Protein AF-A0AAW8KFQ3-F1 (afdb_monomer_lite)

Foldseek 3Di:
DPWDDAPNDTDDDADCPFDVSCVVQQAADDPWDFDWHDDVSHGIHT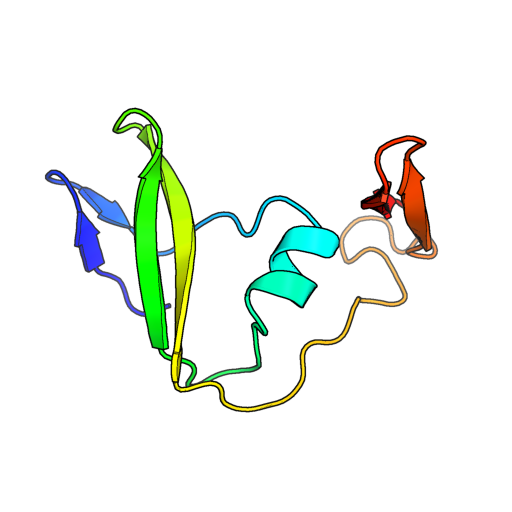DHTPGHDHHDDDDQADPPPRHGWDWDADPVRTTHIDD

pLDDT: mean 92.27, std 6.37, range [67.06, 98.06]

Radius of gyration: 14.18 Å; chains: 1; bounding box: 34×28×36 Å

Structure (mmCIF, N/CA/C/O backbone):
data_AF-A0AAW8KFQ3-F1
#
_entry.id   AF-A0AAW8KFQ3-F1
#
loop_
_atom_site.group_PDB
_atom_site.id
_atom_site.type_symbol
_atom_site.label_atom_id
_atom_site.label_alt_id
_atom_site.label_comp_id
_atom_site.label_asym_id
_atom_site.label_entity_id
_atom_site.label_seq_id
_atom_site.pdbx_PDB_ins_code
_atom_site.Cartn_x
_atom_site.Cartn_y
_atom_site.Cartn_z
_atom_site.occupancy
_atom_site.B_iso_or_equiv
_atom_site.auth_seq_id
_atom_site.auth_comp_id
_atom_site.auth_asym_id
_atom_site.auth_atom_id
_atom_site.pdbx_PDB_model_num
ATOM 1 N N . PHE A 1 1 ? -8.712 -5.412 3.386 1.00 89.38 1 PHE A N 1
ATOM 2 C CA . PHE A 1 1 ? -8.818 -6.323 4.554 1.00 89.38 1 PHE A CA 1
ATOM 3 C C . PHE A 1 1 ? -10.273 -6.321 5.020 1.00 89.38 1 PHE A C 1
ATOM 5 O O . PHE A 1 1 ? -11.056 -5.574 4.446 1.00 89.38 1 PHE A O 1
ATOM 12 N N . LYS A 1 2 ? -10.675 -7.177 5.973 1.00 92.62 2 LYS A N 1
ATOM 13 C CA . LYS A 1 2 ? -12.046 -7.124 6.526 1.00 92.62 2 LYS A CA 1
ATOM 14 C C . LYS A 1 2 ? -12.293 -5.751 7.161 1.00 92.62 2 LYS A C 1
ATOM 16 O O . LYS A 1 2 ? -11.355 -5.188 7.708 1.00 92.62 2 LYS A O 1
ATOM 21 N N . SER A 1 3 ? -13.515 -5.233 7.089 1.00 96.00 3 SER A N 1
ATOM 22 C CA . SER A 1 3 ? -13.867 -3.944 7.693 1.00 96.00 3 SER A CA 1
ATOM 23 C C . SER A 1 3 ? -13.512 -3.901 9.181 1.00 96.00 3 SER A C 1
ATOM 25 O O . SER A 1 3 ? -13.768 -4.868 9.899 1.00 96.00 3 SER A O 1
ATOM 27 N N . VAL A 1 4 ? -12.942 -2.785 9.632 1.00 95.31 4 VAL A N 1
ATOM 28 C CA . VAL A 1 4 ? -12.622 -2.527 11.045 1.00 95.31 4 VAL A CA 1
ATOM 29 C C . VAL A 1 4 ? -13.089 -1.132 11.442 1.00 95.31 4 VAL A C 1
ATOM 31 O O . VAL A 1 4 ? -13.060 -0.217 10.620 1.00 95.31 4 VAL A O 1
ATOM 34 N N . GLU A 1 5 ? -13.483 -0.962 12.699 1.00 96.50 5 GLU A N 1
ATOM 35 C CA . GLU A 1 5 ? -13.767 0.355 13.269 1.00 96.50 5 GLU A CA 1
ATOM 36 C C . GLU A 1 5 ? -12.473 1.013 13.741 1.00 96.50 5 GLU A C 1
ATOM 38 O O . GLU A 1 5 ? -11.712 0.430 14.516 1.00 96.50 5 GLU A O 1
ATOM 43 N N . LEU A 1 6 ? -12.215 2.232 13.268 1.00 95.00 6 LEU A N 1
ATOM 44 C CA . LEU A 1 6 ? -11.026 2.995 13.628 1.00 95.00 6 LEU A CA 1
ATOM 45 C C . LEU A 1 6 ? -11.371 4.478 13.760 1.00 95.00 6 LEU A C 1
ATOM 47 O O . LEU A 1 6 ? -11.730 5.137 12.781 1.00 95.00 6 LEU A O 1
ATOM 51 N N . GLU A 1 7 ? -11.242 5.001 14.980 1.00 93.19 7 GLU A N 1
ATOM 52 C CA . GLU A 1 7 ? -11.577 6.392 15.321 1.00 93.19 7 GLU A CA 1
ATOM 53 C C . GLU A 1 7 ? -13.004 6.781 14.886 1.00 93.19 7 GLU A C 1
ATOM 55 O O . GLU A 1 7 ? -13.210 7.796 14.225 1.00 93.19 7 GLU A O 1
ATOM 60 N N . GLY A 1 8 ? -13.987 5.930 15.204 1.00 93.88 8 GLY A N 1
ATOM 61 C CA . GLY A 1 8 ? -15.407 6.197 14.944 1.00 93.88 8 GLY A CA 1
ATOM 62 C C . GLY A 1 8 ? -15.842 6.088 13.479 1.00 93.88 8 GLY A C 1
ATOM 63 O O . GLY A 1 8 ? -16.927 6.551 13.140 1.00 93.88 8 GLY A O 1
ATOM 64 N N . THR A 1 9 ? -15.014 5.507 12.605 1.00 95.62 9 THR A N 1
ATOM 65 C CA . THR A 1 9 ? -15.391 5.225 11.213 1.00 95.62 9 THR A CA 1
ATOM 66 C C . THR A 1 9 ? -14.982 3.821 10.796 1.00 95.62 9 THR A C 1
ATOM 68 O O . THR A 1 9 ? -13.879 3.373 11.130 1.00 95.62 9 THR A O 1
ATOM 71 N N . THR A 1 10 ? -15.773 3.212 9.918 1.00 96.81 10 THR A N 1
ATOM 72 C CA . THR A 1 10 ? -15.430 1.949 9.271 1.00 96.81 10 THR A CA 1
ATOM 73 C C . THR A 1 10 ? -14.352 2.138 8.200 1.00 96.81 10 THR A C 1
ATOM 75 O O . THR A 1 10 ? -14.532 2.870 7.226 1.00 96.81 10 THR A O 1
ATOM 78 N N . VAL A 1 11 ? -13.240 1.418 8.329 1.00 96.56 11 VAL A N 1
ATOM 79 C CA . VAL A 1 11 ? -12.126 1.405 7.373 1.00 96.56 11 VAL A CA 1
ATOM 80 C C . VAL A 1 11 ? -12.033 0.035 6.705 1.00 96.56 11 VAL A C 1
ATOM 82 O O . VAL A 1 11 ? -12.019 -0.997 7.372 1.00 96.56 11 VAL A O 1
ATOM 85 N N . GLN A 1 12 ? -11.929 0.021 5.373 1.00 95.44 12 GLN A N 1
ATOM 86 C CA . GLN A 1 12 ? -11.791 -1.216 4.577 1.00 95.44 12 GLN A CA 1
ATOM 87 C C . GLN A 1 12 ? -10.545 -1.228 3.676 1.00 95.44 12 GLN A C 1
ATOM 89 O O . GLN A 1 12 ? -10.111 -2.279 3.191 1.00 95.44 12 GLN A O 1
ATOM 94 N N . ARG A 1 13 ? -9.960 -0.046 3.451 1.00 94.12 13 ARG A N 1
ATOM 95 C CA . ARG A 1 13 ? -8.788 0.189 2.603 1.00 94.12 13 ARG A CA 1
ATOM 96 C C . ARG A 1 13 ? -7.779 1.021 3.379 1.00 94.12 13 ARG A C 1
ATOM 98 O O . ARG A 1 13 ? -8.165 1.920 4.117 1.00 94.12 13 ARG A O 1
ATOM 105 N N . ALA A 1 14 ? -6.502 0.728 3.183 1.00 94.88 14 ALA A N 1
ATOM 106 C CA . ALA A 1 14 ? -5.401 1.509 3.721 1.00 94.88 14 ALA A CA 1
ATOM 107 C C . ALA A 1 14 ? -4.281 1.581 2.689 1.00 94.88 14 ALA A C 1
ATOM 109 O O . ALA A 1 14 ? -4.111 0.659 1.889 1.00 94.88 14 ALA A O 1
ATOM 110 N N . SER A 1 15 ? -3.555 2.693 2.696 1.00 94.19 15 SER A N 1
ATOM 111 C CA . SER A 1 15 ? -2.443 2.917 1.783 1.00 94.19 15 SER A CA 1
ATOM 112 C C . SER A 1 15 ? -1.224 2.089 2.185 1.00 94.19 15 SER A C 1
ATOM 114 O O . SER A 1 15 ? -0.928 1.938 3.374 1.00 94.19 15 SER A O 1
ATOM 116 N N . LEU A 1 16 ? -0.515 1.600 1.167 1.00 92.00 16 LEU A N 1
ATOM 117 C CA . LEU A 1 16 ? 0.819 1.002 1.265 1.00 92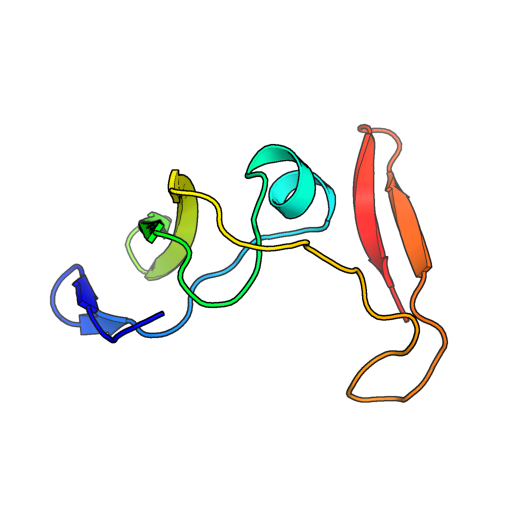.00 16 LEU A CA 1
ATOM 118 C C . LEU A 1 16 ? 1.917 1.982 0.841 1.00 92.00 16 LEU A C 1
ATOM 120 O O . LEU A 1 16 ? 3.080 1.619 0.804 1.00 92.00 16 LEU A O 1
ATOM 124 N N . CYS A 1 17 ? 1.547 3.230 0.545 1.00 93.31 17 CYS A N 1
ATOM 125 C CA . CYS A 1 17 ? 2.422 4.323 0.130 1.00 93.31 17 CYS A CA 1
ATOM 126 C C . CYS A 1 17 ? 3.133 4.115 -1.217 1.00 93.31 17 CYS A C 1
ATOM 128 O O . CYS A 1 17 ? 2.812 4.824 -2.166 1.00 93.31 17 CYS A O 1
ATOM 130 N N . ASN A 1 18 ? 4.107 3.210 -1.305 1.00 94.00 18 ASN A N 1
ATOM 131 C CA . ASN A 1 18 ? 4.962 3.022 -2.479 1.00 94.00 18 ASN A CA 1
ATOM 132 C C . ASN A 1 18 ? 5.586 1.612 -2.504 1.00 94.00 18 ASN A C 1
ATOM 134 O O . ASN A 1 18 ? 5.335 0.801 -1.614 1.00 94.00 18 ASN A O 1
ATOM 138 N N . VAL A 1 19 ? 6.386 1.315 -3.533 1.00 94.50 19 VAL A N 1
ATOM 139 C CA . VAL A 1 19 ? 6.981 -0.018 -3.732 1.00 94.50 19 VAL A CA 1
ATOM 140 C C . VAL A 1 19 ? 7.971 -0.352 -2.617 1.00 94.50 19 VAL A C 1
ATOM 142 O O . VAL A 1 19 ? 7.907 -1.453 -2.080 1.00 94.50 19 VAL A O 1
ATOM 145 N N . SER A 1 20 ? 8.819 0.597 -2.206 1.00 94.50 20 SER A N 1
ATOM 146 C CA . SER A 1 20 ? 9.755 0.378 -1.091 1.00 94.50 20 SER A CA 1
ATOM 147 C C . SER A 1 20 ? 9.042 0.004 0.205 1.00 94.50 20 SER A C 1
ATOM 149 O O . SER A 1 20 ? 9.508 -0.856 0.944 1.00 94.50 20 SER A O 1
ATOM 151 N N . GLU A 1 21 ? 7.903 0.631 0.495 1.00 93.44 21 GLU A N 1
ATOM 152 C CA . GLU A 1 21 ? 7.126 0.333 1.695 1.00 93.44 21 GLU A CA 1
ATOM 153 C C . GLU A 1 21 ? 6.434 -1.034 1.591 1.00 93.44 21 GLU A C 1
ATOM 155 O O . GLU A 1 21 ? 6.405 -1.768 2.577 1.00 93.44 21 GLU A O 1
ATOM 160 N N . CYS A 1 22 ? 5.949 -1.426 0.406 1.00 91.56 22 CYS A N 1
ATOM 161 C CA . CYS A 1 22 ? 5.455 -2.786 0.165 1.00 91.56 22 CYS A CA 1
ATOM 162 C C . CYS A 1 22 ? 6.543 -3.843 0.413 1.00 91.56 22 CYS A C 1
ATOM 164 O O . CYS A 1 22 ? 6.278 -4.833 1.098 1.00 91.56 22 CYS A O 1
ATOM 166 N N . GLU A 1 23 ? 7.755 -3.613 -0.106 1.00 90.81 23 GLU A N 1
ATOM 167 C CA . GLU A 1 23 ? 8.929 -4.472 0.102 1.00 90.81 23 GLU A CA 1
ATOM 168 C C . GLU A 1 23 ? 9.306 -4.537 1.593 1.00 90.81 23 GLU A C 1
ATOM 170 O O . GLU A 1 23 ? 9.443 -5.628 2.144 1.00 90.81 23 GLU A O 1
ATOM 175 N N . ARG A 1 24 ? 9.397 -3.385 2.276 1.00 91.75 24 ARG A N 1
ATOM 176 C CA . ARG A 1 24 ? 9.740 -3.288 3.709 1.00 91.75 24 ARG A CA 1
ATOM 177 C C . ARG A 1 24 ? 8.737 -4.011 4.599 1.00 91.75 24 ARG A C 1
ATOM 179 O O . ARG A 1 24 ? 9.119 -4.659 5.569 1.00 91.75 24 ARG A O 1
ATOM 186 N N . LEU A 1 25 ? 7.450 -3.844 4.311 1.00 90.50 25 LEU A N 1
ATOM 187 C CA . LEU A 1 25 ? 6.375 -4.475 5.069 1.00 90.50 25 LEU A CA 1
ATOM 188 C C . LEU A 1 25 ? 6.285 -5.980 4.792 1.00 90.50 25 LEU A C 1
ATOM 190 O O . LEU A 1 25 ? 5.623 -6.677 5.555 1.00 90.50 25 LEU A O 1
ATOM 194 N N . GLY A 1 26 ? 6.911 -6.479 3.720 1.00 82.94 26 GLY A N 1
ATOM 195 C CA . GLY A 1 26 ? 6.797 -7.878 3.318 1.00 82.94 26 GLY A CA 1
ATOM 196 C C . GLY A 1 26 ? 5.342 -8.263 3.071 1.00 82.94 26 GLY A C 1
ATOM 197 O O . GLY A 1 26 ? 4.901 -9.335 3.485 1.00 82.94 26 GLY A O 1
ATOM 198 N N . ILE A 1 27 ? 4.561 -7.348 2.486 1.00 67.50 27 ILE A N 1
ATOM 199 C CA . ILE A 1 27 ? 3.136 -7.583 2.238 1.00 67.50 27 ILE A CA 1
ATOM 200 C C . ILE A 1 27 ? 3.027 -8.754 1.298 1.00 67.50 27 ILE A C 1
ATOM 202 O O . ILE A 1 27 ? 3.784 -8.872 0.349 1.00 67.50 27 ILE A O 1
ATOM 206 N N . VAL A 1 28 ? 2.069 -9.619 1.560 1.00 67.06 28 VAL A N 1
ATOM 207 C CA . VAL A 1 28 ? 1.898 -10.840 0.798 1.00 67.06 28 VAL A CA 1
ATOM 208 C C . VAL A 1 28 ? 0.412 -11.148 0.759 1.00 67.06 28 VAL A C 1
ATOM 210 O O . VAL A 1 28 ? -0.269 -10.925 1.747 1.00 67.06 28 VAL A O 1
ATOM 213 N N . GLY A 1 29 ? -0.085 -11.557 -0.404 1.00 74.88 29 GLY A N 1
ATOM 214 C CA . GLY A 1 29 ? -1.348 -12.259 -0.657 1.00 74.88 29 GLY A CA 1
ATOM 215 C C . GLY A 1 29 ? -2.615 -12.042 0.199 1.00 74.88 29 GLY A C 1
ATOM 216 O O . GLY A 1 29 ? -2.788 -11.183 1.063 1.00 74.88 29 GLY A O 1
ATOM 217 N N . LYS A 1 30 ? -3.611 -12.873 -0.109 1.00 82.56 30 LYS A N 1
ATOM 218 C CA . LYS A 1 30 ? -4.875 -12.944 0.628 1.00 82.56 30 LYS A CA 1
ATOM 219 C C . LYS A 1 30 ? -4.682 -13.829 1.861 1.00 82.56 30 LYS A C 1
ATOM 221 O O . LYS A 1 30 ? -4.237 -14.960 1.732 1.00 82.56 30 LYS A O 1
ATOM 226 N N . GLY A 1 31 ? -5.083 -13.339 3.034 1.00 84.12 31 GLY A N 1
ATOM 227 C CA . GLY A 1 31 ? -4.967 -14.066 4.311 1.00 84.12 31 GLY A CA 1
ATOM 228 C C . GLY A 1 31 ? -4.013 -13.414 5.312 1.00 84.12 31 GLY A C 1
ATOM 229 O O . GLY A 1 31 ? -4.099 -13.694 6.501 1.00 84.12 31 GLY A O 1
ATOM 230 N N . THR A 1 32 ? -3.182 -12.486 4.850 1.00 88.56 32 THR A N 1
ATOM 231 C CA . THR A 1 32 ? -2.226 -11.730 5.663 1.00 88.56 32 THR A CA 1
ATOM 232 C C . THR A 1 32 ? -2.893 -10.853 6.710 1.00 88.56 32 THR A C 1
ATOM 234 O O . THR A 1 32 ? -3.913 -10.201 6.447 1.00 88.56 32 THR A O 1
ATOM 237 N N . ARG A 1 33 ? -2.288 -10.805 7.901 1.00 91.56 33 ARG A N 1
ATOM 238 C CA . ARG A 1 33 ? -2.718 -9.935 9.000 1.00 91.56 33 ARG A CA 1
ATOM 239 C C . ARG A 1 33 ? -1.905 -8.651 9.025 1.00 91.56 33 ARG A C 1
ATOM 241 O O . ARG A 1 33 ? -0.677 -8.673 9.000 1.00 91.56 33 ARG A O 1
ATOM 248 N N . LEU A 1 34 ? -2.617 -7.532 9.092 1.00 92.62 34 LEU A N 1
ATOM 249 C CA . LEU A 1 34 ? -2.072 -6.186 8.957 1.00 92.62 34 LEU A CA 1
ATOM 250 C C . LEU A 1 34 ? -2.374 -5.371 10.214 1.00 92.62 34 LEU A C 1
ATOM 252 O O . LEU A 1 34 ? -3.454 -5.503 10.791 1.00 92.62 34 LEU A O 1
ATOM 256 N N . GLN A 1 35 ? -1.466 -4.471 10.577 1.00 94.25 35 GLN A N 1
ATOM 257 C CA . GLN A 1 35 ? -1.739 -3.390 11.522 1.00 94.25 35 GLN A CA 1
ATOM 258 C C . GLN A 1 35 ? -1.940 -2.087 10.751 1.00 94.25 35 GLN A C 1
ATOM 260 O O . GLN A 1 35 ? -1.121 -1.716 9.906 1.00 94.25 35 GLN A O 1
ATOM 265 N N . VAL A 1 36 ? -3.044 -1.401 11.040 1.00 95.19 36 VAL A N 1
ATOM 266 C CA . VAL A 1 36 ? -3.496 -0.206 10.321 1.00 95.19 36 VAL A CA 1
ATOM 267 C C . VAL A 1 36 ? -3.716 0.927 11.312 1.00 95.19 36 VAL A C 1
ATOM 269 O O . VAL A 1 36 ? -4.296 0.716 12.374 1.00 95.19 36 VAL A O 1
ATOM 272 N N . ILE A 1 37 ? -3.291 2.131 10.939 1.00 95.69 37 ILE A N 1
ATOM 273 C CA . ILE A 1 37 ? -3.558 3.372 11.677 1.00 95.69 37 ILE A CA 1
ATOM 274 C C . ILE A 1 37 ? -4.203 4.403 10.756 1.00 95.69 37 ILE A C 1
ATOM 276 O O . ILE A 1 37 ? -4.133 4.261 9.537 1.00 95.69 37 ILE A O 1
ATOM 280 N N . LYS A 1 38 ? -4.740 5.487 11.319 1.00 96.19 38 LYS A N 1
ATOM 281 C CA . LYS A 1 38 ? -5.035 6.718 10.578 1.00 96.19 38 LYS A CA 1
ATOM 282 C C . LYS A 1 38 ? -3.918 7.736 10.796 1.00 96.19 38 LYS A C 1
ATOM 284 O O . LYS A 1 38 ? -3.793 8.318 11.871 1.00 96.19 38 LYS A O 1
ATOM 289 N N . ALA A 1 39 ? -3.110 7.972 9.767 1.00 92.88 39 ALA A N 1
ATOM 290 C CA . ALA A 1 39 ? -2.114 9.034 9.785 1.00 92.88 39 ALA A CA 1
ATOM 291 C C . ALA A 1 39 ? -2.821 10.389 9.951 1.00 92.88 39 ALA A C 1
ATOM 293 O O . ALA A 1 39 ? -3.764 10.699 9.214 1.00 92.88 39 ALA A O 1
ATOM 294 N N . ASN A 1 40 ? -2.394 11.161 10.955 1.00 92.19 40 ASN A N 1
ATOM 295 C CA . ASN A 1 40 ? -3.025 12.417 11.376 1.00 92.19 40 ASN A CA 1
ATOM 296 C C . ASN A 1 40 ? -4.546 12.306 11.601 1.00 92.19 40 ASN A C 1
ATOM 298 O O . ASN A 1 40 ? -5.264 13.276 11.381 1.00 92.19 40 ASN A O 1
ATOM 302 N N . LYS A 1 41 ? -5.040 11.130 12.019 1.00 89.94 41 LYS A N 1
ATOM 303 C CA . LYS A 1 41 ? -6.469 10.822 12.231 1.00 89.94 41 LYS A CA 1
ATOM 304 C C . LYS A 1 41 ? -7.353 10.835 10.977 1.00 89.94 41 LYS A C 1
ATOM 306 O O . LYS A 1 41 ? -8.576 10.779 11.075 1.00 89.94 41 LYS A O 1
ATOM 311 N N . ILE A 1 42 ? -6.752 10.883 9.784 1.00 92.19 42 ILE A N 1
ATOM 312 C CA . ILE A 1 42 ? -7.493 10.979 8.517 1.00 92.19 42 ILE A CA 1
ATOM 313 C C . ILE A 1 42 ? -7.179 9.813 7.582 1.00 92.19 42 ILE A C 1
ATOM 315 O O . ILE A 1 42 ? -8.092 9.089 7.195 1.00 92.19 42 ILE A O 1
ATOM 319 N N . ILE A 1 43 ? -5.911 9.608 7.211 1.00 94.81 43 ILE A N 1
ATOM 320 C CA . ILE A 1 43 ? -5.549 8.717 6.097 1.00 94.81 43 ILE A CA 1
ATOM 321 C C . ILE A 1 43 ? -5.195 7.326 6.627 1.00 94.81 43 ILE A C 1
ATOM 323 O O . ILE A 1 43 ? -4.166 7.188 7.295 1.00 94.81 43 ILE A O 1
ATOM 327 N N . PRO A 1 44 ? -5.970 6.269 6.319 1.00 96.81 44 PRO A N 1
ATOM 328 C CA . PRO A 1 44 ? -5.617 4.929 6.752 1.00 96.81 44 PRO A CA 1
ATOM 329 C C . PRO A 1 44 ? -4.332 4.441 6.068 1.00 96.81 44 PRO A C 1
ATOM 331 O O . PRO A 1 44 ? -4.232 4.453 4.838 1.00 96.81 44 PRO A O 1
ATOM 334 N N . LYS A 1 45 ? -3.360 3.974 6.854 1.00 95.44 45 LYS A N 1
ATOM 335 C CA . LYS A 1 45 ? -2.064 3.452 6.399 1.00 95.44 45 LYS A CA 1
ATOM 336 C C . LYS A 1 45 ? -1.748 2.127 7.095 1.00 95.44 45 LYS A C 1
ATOM 338 O O . LYS A 1 45 ? -1.963 1.995 8.299 1.00 95.44 45 LYS A O 1
ATOM 343 N N . VAL A 1 46 ? -1.206 1.167 6.345 1.00 94.12 46 VAL A N 1
ATOM 344 C CA . VAL A 1 46 ? -0.627 -0.059 6.916 1.00 94.12 46 VAL A CA 1
ATOM 345 C C . VAL A 1 46 ? 0.756 0.258 7.479 1.00 94.12 46 VAL A C 1
ATOM 347 O O . VAL A 1 46 ? 1.586 0.843 6.786 1.00 94.12 46 VAL A O 1
ATOM 350 N N . ILE A 1 47 ? 1.005 -0.114 8.732 1.00 94.62 47 ILE A N 1
ATOM 351 C CA . ILE A 1 47 ? 2.285 0.149 9.412 1.00 94.62 47 ILE A CA 1
ATOM 352 C C . ILE A 1 47 ? 3.106 -1.111 9.660 1.00 94.62 47 ILE A C 1
ATOM 354 O O . ILE A 1 47 ? 4.320 -1.012 9.835 1.00 94.62 47 ILE A O 1
ATOM 358 N N . ASN A 1 48 ? 2.455 -2.275 9.670 1.00 92.94 48 ASN A N 1
ATOM 359 C CA . ASN A 1 48 ? 3.105 -3.545 9.947 1.00 92.94 48 ASN A CA 1
ATOM 360 C C . ASN A 1 48 ? 2.302 -4.731 9.391 1.00 92.94 48 ASN A C 1
ATOM 362 O O . ASN A 1 48 ? 1.077 -4.650 9.241 1.00 92.94 48 ASN A O 1
ATOM 366 N N . VAL A 1 49 ? 3.000 -5.840 9.158 1.00 92.56 49 VAL A N 1
ATOM 367 C CA . VAL A 1 49 ? 2.446 -7.151 8.811 1.00 92.56 49 VAL A CA 1
ATOM 368 C C . VAL A 1 49 ? 2.832 -8.119 9.922 1.00 92.56 49 VAL A C 1
ATOM 370 O O . VAL A 1 49 ? 4.012 -8.312 10.190 1.00 92.56 49 VAL A O 1
ATOM 373 N N . THR A 1 50 ? 1.848 -8.709 10.598 1.00 91.06 50 THR A N 1
ATOM 374 C CA . THR A 1 50 ? 2.113 -9.619 11.729 1.00 91.06 50 THR A CA 1
ATOM 375 C C . THR A 1 50 ? 2.117 -11.084 11.315 1.00 91.06 50 THR A C 1
ATOM 377 O O . THR A 1 50 ? 2.764 -11.897 11.959 1.00 91.06 50 THR A O 1
ATOM 380 N N . GLU A 1 51 ? 1.389 -11.427 10.252 1.00 88.50 51 GLU A N 1
ATOM 381 C CA . GLU A 1 51 ? 1.374 -12.764 9.657 1.00 88.50 51 GLU A CA 1
ATOM 382 C C . GLU A 1 51 ? 1.350 -12.601 8.142 1.00 88.50 51 GLU A C 1
ATOM 384 O O . GLU A 1 51 ? 0.404 -12.017 7.605 1.00 88.50 51 GLU A O 1
ATOM 389 N N . SER A 1 52 ? 2.386 -13.100 7.472 1.00 83.88 52 SER A N 1
ATOM 390 C CA . SER A 1 52 ? 2.593 -12.995 6.033 1.00 83.88 52 SER A CA 1
ATOM 391 C C . SER A 1 52 ? 2.181 -14.306 5.335 1.00 83.88 52 SER A C 1
ATOM 393 O O . SER A 1 52 ? 2.698 -15.379 5.631 1.00 83.88 52 SER A O 1
ATOM 395 N N . LEU A 1 53 ? 1.228 -14.232 4.397 1.00 83.31 53 LEU A N 1
ATOM 396 C CA . LEU A 1 53 ? 0.822 -15.322 3.502 1.00 83.31 53 LEU A CA 1
ATOM 397 C C . LEU A 1 53 ? 0.866 -14.920 2.017 1.00 83.31 53 LEU A C 1
ATOM 399 O O . LEU A 1 53 ? 0.137 -14.025 1.591 1.00 83.31 53 LEU A O 1
ATOM 403 N N . GLY A 1 54 ? 1.645 -15.647 1.208 1.00 77.31 54 GLY A N 1
ATOM 404 C CA . GLY A 1 54 ? 1.702 -15.507 -0.257 1.00 77.31 54 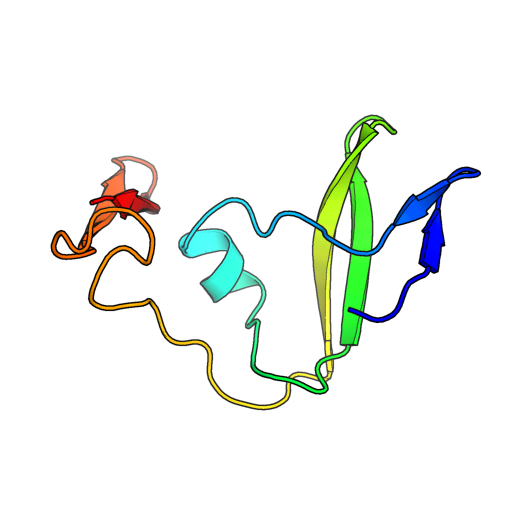GLY A CA 1
ATOM 405 C C . GLY A 1 54 ? 2.935 -14.758 -0.775 1.00 77.31 54 GLY A C 1
ATOM 406 O O . GLY A 1 54 ? 3.948 -14.683 -0.089 1.00 77.31 54 GLY A O 1
ATOM 407 N N . VAL A 1 55 ? 2.835 -14.210 -1.990 1.00 76.19 55 VAL A N 1
ATOM 408 C CA . VAL A 1 55 ? 3.889 -13.420 -2.652 1.00 76.19 55 VAL A CA 1
ATOM 409 C C . VAL A 1 55 ? 3.291 -12.087 -3.103 1.00 76.19 55 VAL A C 1
ATOM 411 O O . VAL A 1 55 ? 2.136 -12.042 -3.534 1.00 76.19 55 VAL A O 1
ATOM 414 N N . PHE A 1 56 ? 4.037 -10.993 -2.946 1.00 81.62 56 PHE A N 1
ATOM 415 C CA . PHE A 1 56 ? 3.688 -9.705 -3.543 1.00 81.62 56 PHE A CA 1
ATOM 416 C C . PHE A 1 56 ? 4.315 -9.590 -4.921 1.00 81.62 56 PHE A C 1
ATOM 418 O O . PHE A 1 56 ? 5.521 -9.758 -5.082 1.00 81.62 56 PHE A O 1
ATOM 425 N N . GLU A 1 57 ? 3.473 -9.284 -5.900 1.00 85.88 57 GLU A N 1
ATOM 426 C CA . GLU A 1 57 ? 3.878 -9.094 -7.282 1.00 85.88 57 GLU A CA 1
ATOM 427 C C . GLU A 1 57 ? 3.500 -7.685 -7.720 1.00 85.88 57 GLU A C 1
ATOM 429 O O . GLU A 1 57 ? 2.370 -7.225 -7.529 1.00 85.88 57 GLU A O 1
ATOM 434 N N . ILE A 1 58 ? 4.471 -6.995 -8.309 1.00 89.94 58 ILE A N 1
ATOM 435 C CA . ILE A 1 58 ? 4.249 -5.705 -8.948 1.00 89.94 58 ILE A CA 1
ATOM 436 C C . ILE A 1 58 ? 3.575 -5.986 -10.297 1.00 89.94 58 ILE A C 1
ATOM 438 O O . ILE A 1 58 ? 4.060 -6.844 -11.042 1.00 89.94 58 ILE A O 1
ATOM 442 N N . PRO A 1 59 ? 2.459 -5.312 -10.626 1.00 92.75 59 PRO A N 1
ATOM 443 C CA . PRO A 1 59 ? 1.806 -5.521 -11.910 1.00 92.75 59 PRO A CA 1
ATOM 444 C C . PRO A 1 59 ? 2.752 -5.120 -13.048 1.00 92.75 59 PRO A C 1
ATOM 446 O O . PRO A 1 59 ? 3.490 -4.149 -12.917 1.00 92.75 59 PRO A O 1
ATOM 449 N N . LYS A 1 60 ? 2.716 -5.862 -14.160 1.00 95.81 60 LYS A N 1
ATOM 450 C CA . LYS A 1 60 ? 3.500 -5.552 -15.372 1.00 95.81 60 LYS A CA 1
ATOM 451 C C . LYS A 1 60 ? 2.858 -4.469 -16.237 1.00 95.81 60 LYS A C 1
ATOM 453 O O . LYS A 1 60 ? 3.540 -3.806 -17.005 1.00 95.81 60 LYS A O 1
ATOM 458 N N . GLU A 1 61 ? 1.551 -4.290 -16.096 1.00 97.62 61 GLU A N 1
ATOM 459 C CA . GLU A 1 61 ? 0.761 -3.309 -16.832 1.00 97.62 61 GLU A CA 1
ATOM 460 C C . GLU A 1 61 ? -0.121 -2.530 -15.859 1.00 97.62 61 GLU A C 1
ATOM 462 O O . GLU A 1 61 ? -0.607 -3.065 -14.855 1.00 97.62 61 GLU A O 1
ATOM 467 N N . CYS A 1 62 ? -0.348 -1.256 -16.156 1.00 96.69 62 CYS A N 1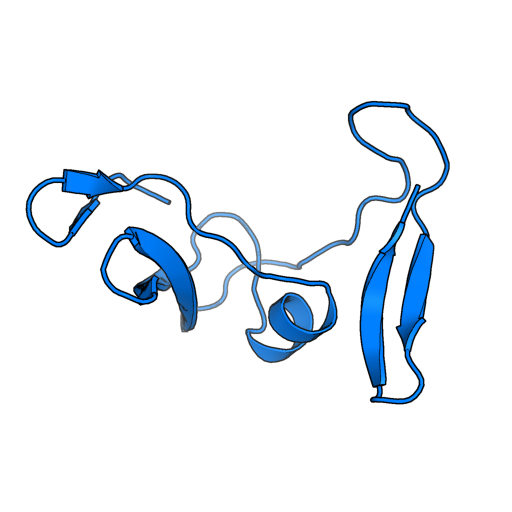
ATOM 468 C CA . CYS A 1 62 ? -1.240 -0.421 -15.374 1.00 96.69 62 CYS A CA 1
ATOM 469 C C . CYS A 1 62 ? -2.684 -0.936 -15.481 1.00 96.69 62 CYS A C 1
ATOM 471 O O . CYS A 1 62 ? -3.222 -1.004 -16.587 1.00 96.69 62 CYS A O 1
ATOM 473 N N . PRO A 1 63 ? -3.381 -1.205 -14.361 1.00 95.62 63 PRO A N 1
ATOM 474 C CA . PRO A 1 63 ? -4.755 -1.713 -14.387 1.00 95.62 63 PRO A CA 1
ATOM 475 C C . PRO A 1 63 ? -5.793 -0.680 -14.867 1.00 95.62 63 PRO A C 1
ATOM 477 O O . PRO A 1 63 ? -6.982 -0.987 -14.885 1.00 95.62 63 PRO A O 1
ATOM 480 N N . VAL A 1 64 ? -5.368 0.547 -15.195 1.00 97.44 64 VAL A N 1
ATOM 481 C CA . VAL A 1 64 ? -6.239 1.645 -15.644 1.00 97.44 64 VAL A CA 1
ATOM 482 C C . VAL A 1 64 ? -5.987 1.999 -17.108 1.00 97.44 64 VAL A C 1
ATOM 484 O O . VAL A 1 64 ? -6.933 2.054 -17.884 1.00 97.44 64 VAL A O 1
ATOM 487 N N . CYS A 1 65 ? -4.731 2.265 -17.487 1.00 97.81 65 CYS A N 1
ATOM 488 C CA . CYS A 1 65 ? -4.380 2.699 -18.846 1.00 97.81 65 CYS A CA 1
ATOM 489 C C . CYS A 1 65 ? -3.697 1.620 -19.695 1.00 97.81 65 CYS A C 1
ATOM 491 O O . CYS A 1 65 ? -3.452 1.865 -20.871 1.00 97.81 65 CYS A O 1
ATOM 493 N N . HIS A 1 66 ? -3.378 0.457 -19.118 1.00 97.00 66 HIS A N 1
ATOM 494 C CA . HIS A 1 66 ? -2.707 -0.666 -19.785 1.00 97.00 66 HIS A CA 1
ATOM 495 C C . HIS A 1 66 ? -1.289 -0.384 -20.314 1.00 97.00 66 HIS A C 1
ATOM 497 O O . HIS A 1 66 ? -0.707 -1.235 -20.978 1.00 97.00 66 HIS A O 1
ATOM 503 N N . ALA A 1 67 ? -0.701 0.774 -19.998 1.00 98.06 67 ALA A N 1
ATOM 504 C CA . ALA A 1 67 ? 0.713 1.030 -20.258 1.00 98.06 67 ALA A CA 1
ATOM 505 C C . ALA A 1 67 ? 1.611 0.130 -19.393 1.00 98.06 67 ALA A C 1
ATOM 507 O O . ALA A 1 67 ? 1.198 -0.331 -18.323 1.00 98.06 67 ALA A O 1
ATOM 508 N N . GLU A 1 68 ? 2.844 -0.095 -19.847 1.00 98.06 68 GLU A N 1
ATOM 509 C CA . GLU A 1 68 ? 3.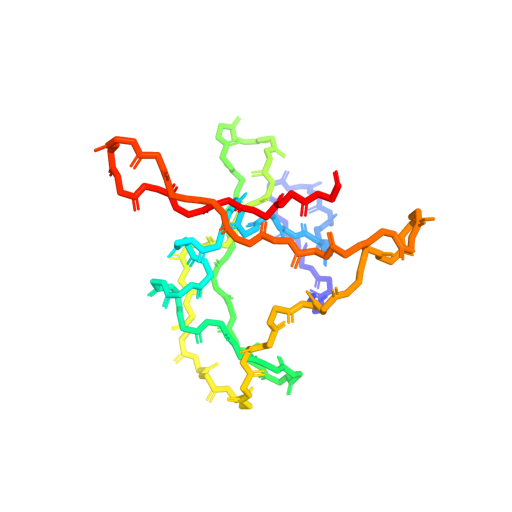853 -0.851 -19.104 1.00 98.06 68 GLU A CA 1
ATOM 510 C C . GLU A 1 68 ? 4.119 -0.198 -17.741 1.00 98.06 68 GLU A C 1
ATOM 512 O O . GLU A 1 68 ? 4.382 1.001 -17.643 1.00 98.06 68 GLU A O 1
ATOM 517 N N . ALA A 1 69 ? 4.042 -0.992 -16.675 1.00 97.56 69 ALA A N 1
ATOM 518 C CA . ALA A 1 69 ? 4.275 -0.518 -15.321 1.00 97.56 69 ALA A CA 1
ATOM 519 C C . ALA A 1 69 ? 5.751 -0.700 -14.942 1.00 97.56 69 ALA A C 1
ATOM 521 O O . ALA A 1 69 ? 6.277 -1.813 -14.919 1.00 97.56 69 ALA A O 1
ATOM 522 N N . ILE A 1 70 ? 6.419 0.406 -14.616 1.00 97.25 70 ILE A N 1
ATOM 523 C CA . ILE A 1 70 ? 7.867 0.465 -14.399 1.00 97.25 70 ILE A CA 1
ATOM 524 C C . ILE A 1 70 ? 8.154 0.961 -12.984 1.00 97.25 70 ILE A C 1
ATOM 526 O O . ILE A 1 70 ? 7.653 2.001 -12.547 1.00 97.25 70 ILE A O 1
ATOM 530 N N . VAL A 1 71 ? 9.008 0.234 -12.265 1.00 96.81 71 VAL A N 1
ATOM 531 C CA . VAL A 1 71 ? 9.530 0.684 -10.972 1.00 96.81 71 VAL A CA 1
ATOM 532 C C . VAL A 1 71 ? 10.665 1.674 -11.212 1.00 96.81 71 VAL A C 1
ATOM 534 O O . VAL A 1 71 ? 11.636 1.358 -11.894 1.00 96.81 71 VAL A O 1
ATOM 537 N N . ARG A 1 72 ? 10.555 2.867 -10.627 1.00 97.38 72 ARG A N 1
ATOM 538 C CA . ARG A 1 72 ? 11.614 3.882 -10.622 1.00 97.38 72 ARG A CA 1
ATOM 539 C C . ARG A 1 72 ? 12.113 4.110 -9.211 1.00 97.38 72 ARG A C 1
ATOM 541 O O . ARG A 1 72 ? 11.308 4.208 -8.285 1.00 97.38 72 ARG A O 1
ATOM 548 N N . GLU A 1 73 ? 13.421 4.246 -9.075 1.00 97.81 73 GLU A N 1
ATOM 549 C CA . GLU A 1 73 ? 14.092 4.558 -7.819 1.00 97.81 73 GLU A CA 1
ATOM 550 C C . GLU A 1 73 ? 14.560 6.017 -7.830 1.00 97.81 73 GLU A C 1
ATOM 552 O O . GLU A 1 73 ? 15.149 6.480 -8.807 1.00 97.81 73 GLU A O 1
ATOM 557 N N . SER A 1 74 ? 14.233 6.765 -6.776 1.00 96.19 74 SER A N 1
ATOM 558 C CA . SER A 1 74 ? 14.718 8.134 -6.578 1.00 96.19 74 SER A CA 1
ATOM 559 C C . SER A 1 74 ? 16.164 8.154 -6.077 1.00 96.19 74 SER A C 1
ATOM 561 O O . SER A 1 74 ? 16.679 7.151 -5.594 1.00 96.19 74 SER A O 1
ATOM 563 N N . GLU A 1 75 ? 16.795 9.332 -6.070 1.00 96.19 75 GLU A N 1
ATOM 564 C CA . GLU A 1 75 ? 18.122 9.534 -5.455 1.00 96.19 75 GLU A CA 1
ATOM 565 C C . GLU A 1 75 ? 18.167 9.125 -3.972 1.00 96.19 75 GLU A C 1
ATOM 567 O O . GLU A 1 75 ? 19.198 8.696 -3.466 1.00 96.19 75 GLU A O 1
ATOM 572 N N . SER A 1 76 ? 17.030 9.218 -3.274 1.00 95.50 76 SER A N 1
ATOM 573 C CA . SER A 1 76 ? 16.872 8.778 -1.883 1.00 95.50 76 SER A CA 1
ATOM 574 C C . SER A 1 76 ? 16.633 7.268 -1.720 1.00 95.50 76 SER A C 1
ATOM 576 O O . SER A 1 76 ? 16.313 6.826 -0.616 1.00 95.50 76 SER A O 1
ATOM 578 N N . GLY A 1 77 ? 16.714 6.478 -2.796 1.00 95.56 77 GLY A N 1
ATOM 579 C CA . GLY A 1 77 ? 16.466 5.031 -2.792 1.00 95.56 77 GLY A CA 1
ATOM 580 C C . GLY A 1 77 ? 14.987 4.639 -2.677 1.00 95.56 77 GLY A C 1
ATOM 581 O O . GLY A 1 77 ? 14.651 3.493 -2.377 1.00 95.56 77 GLY A O 1
ATOM 582 N N . THR A 1 78 ? 14.062 5.587 -2.863 1.00 97.12 78 THR A N 1
ATOM 583 C CA . THR A 1 78 ? 12.623 5.303 -2.779 1.00 97.12 78 THR A CA 1
ATOM 584 C C . THR A 1 78 ? 12.110 4.795 -4.118 1.00 97.12 78 THR A C 1
ATOM 586 O O . THR A 1 78 ? 12.148 5.501 -5.126 1.00 97.12 78 THR A O 1
ATOM 589 N N . LYS A 1 79 ? 11.558 3.585 -4.115 1.00 96.81 79 LYS A N 1
ATOM 590 C CA . LYS A 1 79 ? 10.954 2.937 -5.272 1.00 96.81 79 LYS A CA 1
ATOM 591 C C . LYS A 1 79 ? 9.479 3.29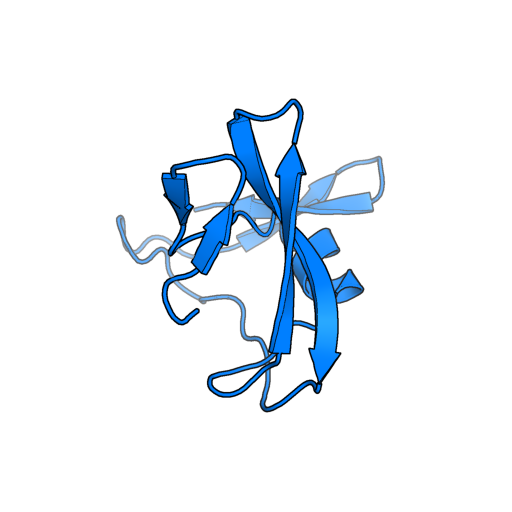4 -5.390 1.00 96.81 79 LYS A C 1
ATOM 593 O O . LYS A 1 79 ? 8.692 3.127 -4.454 1.00 96.81 79 LYS A O 1
ATOM 598 N N . THR A 1 80 ? 9.088 3.741 -6.573 1.00 96.50 80 THR A N 1
ATOM 599 C CA . THR A 1 80 ? 7.720 4.129 -6.935 1.00 96.50 80 THR A CA 1
ATOM 600 C C . THR A 1 80 ? 7.319 3.460 -8.243 1.00 96.50 80 THR A C 1
ATOM 602 O O . THR A 1 80 ? 8.177 3.156 -9.068 1.00 96.50 80 THR A O 1
ATOM 605 N N . LEU A 1 81 ? 6.025 3.194 -8.420 1.00 95.50 81 LEU A N 1
ATOM 606 C CA . LEU A 1 81 ? 5.495 2.563 -9.627 1.00 95.50 81 LEU A CA 1
ATOM 607 C C . LEU A 1 81 ? 4.935 3.635 -10.564 1.00 95.50 81 LEU A C 1
ATOM 609 O O . LEU A 1 81 ? 4.146 4.471 -10.127 1.00 95.50 81 LEU A O 1
ATOM 613 N N . HIS A 1 82 ? 5.344 3.593 -11.828 1.00 96.31 82 HIS A N 1
ATOM 614 C CA . HIS A 1 82 ? 4.941 4.528 -12.880 1.00 96.31 82 HIS A CA 1
ATOM 615 C C . HIS A 1 82 ? 4.335 3.760 -14.048 1.00 96.31 82 HIS A C 1
ATOM 617 O O . HIS A 1 82 ? 4.682 2.601 -14.259 1.00 96.31 82 HIS A O 1
ATOM 623 N N . CYS A 1 83 ? 3.456 4.415 -14.796 1.00 94.06 83 CYS A N 1
ATOM 624 C CA . CYS A 1 83 ? 2.889 3.938 -16.053 1.00 94.06 83 CYS A CA 1
ATOM 625 C C . CYS A 1 83 ? 2.989 5.034 -17.112 1.00 94.06 83 CYS A C 1
ATOM 627 O O . CYS A 1 83 ? 2.952 6.221 -16.705 1.00 94.06 83 CYS A O 1
#

Sequence (83 aa):
FKSVELEGTTVQRASLCNVSECERLGIVGKGTRLQVIKANKIIPKVINVTESLGVFEIPKECPVCHAEAIVRESESGTKTLHC

Secondary structure (DSSP, 8-state):
---EEETTEEE---B--SHHHHHHHT--STT-EEEEEEETTTEEEEEEEEE--S-----SB-TTT-PBPEEEE-TTS-EEEE-